Protein AF-X1H6M4-F1 (afdb_monomer_lite)

Sequence (129 aa):
GWFAKAAHHFQSNAGDYIIYGIQLCLTFPQVGVVTQRGPTRFPTAKETAKPGEKVDHCQVVHRTECIQEGIRWPLKFPGDRFFFDELVKQWRFVPIKTMAAQKAYHAKALNSKELWVKRHQIGLKGWRE

Secondary structure (DSSP, 8-state):
-HHHHHHHHHHH-TT--EEEEEEEEEEESBTTB--B-------TTS--S-HHHH--GGGEEE-THHHHTS----SSSSHHHHHHHHHTTTS-EEEEEEEEEEEEEEHHHHHHHHHHHHHTT---TT---

Radius of gyration: 15.69 Å; chains: 1; bounding box: 42×32×39 Å

Structure (mmCIF, N/CA/C/O backbone):
data_AF-X1H6M4-F1
#
_entry.id   AF-X1H6M4-F1
#
loop_
_atom_site.group_PDB
_atom_site.id
_atom_site.type_symbol
_atom_site.label_atom_id
_atom_site.label_alt_id
_atom_site.label_comp_id
_atom_site.label_asym_id
_atom_site.label_entity_id
_atom_site.label_seq_id
_atom_site.pdbx_PDB_ins_code
_atom_site.Cartn_x
_atom_site.Cartn_y
_atom_site.Cartn_z
_atom_site.occupancy
_atom_site.B_iso_or_equiv
_atom_site.auth_seq_id
_atom_site.auth_comp_id
_atom_site.auth_asym_id
_atom_site.auth_atom_id
_atom_site.pdbx_PDB_model_num
ATOM 1 N N . GLY A 1 1 ? -1.364 -18.016 0.012 1.00 85.31 1 GLY A N 1
ATOM 2 C CA . GLY A 1 1 ? -1.182 -16.900 -0.945 1.00 85.31 1 GLY A CA 1
ATOM 3 C C . GLY A 1 1 ? -1.376 -15.556 -0.258 1.00 85.31 1 GLY A C 1
ATOM 4 O O . GLY A 1 1 ? -1.699 -15.555 0.925 1.00 85.31 1 GLY A O 1
ATOM 5 N N . TRP A 1 2 ? -1.177 -14.444 -0.978 1.00 89.25 2 TRP A N 1
ATOM 6 C CA . TRP A 1 2 ? -1.329 -13.069 -0.466 1.00 89.25 2 TRP A CA 1
ATOM 7 C C . TRP A 1 2 ? -2.675 -12.844 0.240 1.00 89.25 2 TRP A C 1
ATOM 9 O O . TRP A 1 2 ? -2.685 -12.552 1.430 1.00 89.25 2 TRP A O 1
ATOM 19 N N . PHE A 1 3 ? -3.796 -13.105 -0.443 1.00 91.69 3 PHE A N 1
ATOM 20 C CA . PHE A 1 3 ? -5.142 -12.891 0.106 1.00 91.69 3 PHE A CA 1
ATOM 21 C C . PHE A 1 3 ? -5.435 -13.699 1.373 1.00 91.69 3 PHE A C 1
ATOM 23 O O . PHE A 1 3 ? -5.952 -13.151 2.335 1.00 91.69 3 PHE A O 1
ATOM 30 N N . ALA A 1 4 ? -5.051 -14.979 1.418 1.00 94.56 4 ALA A N 1
ATOM 31 C CA . ALA A 1 4 ? -5.245 -15.804 2.614 1.00 94.56 4 ALA A CA 1
ATOM 32 C C . ALA A 1 4 ? -4.462 -15.259 3.823 1.00 94.56 4 ALA A C 1
ATOM 34 O O . ALA A 1 4 ? -4.966 -15.248 4.941 1.00 94.56 4 ALA A O 1
ATOM 35 N N . LYS A 1 5 ? -3.239 -14.763 3.594 1.00 94.12 5 LYS A N 1
ATOM 36 C CA . LYS A 1 5 ? -2.423 -14.140 4.645 1.00 94.12 5 LYS A CA 1
ATOM 37 C C . LYS A 1 5 ? -2.973 -12.776 5.065 1.00 94.12 5 LYS A C 1
ATOM 39 O O . LYS A 1 5 ? -2.946 -12.470 6.249 1.00 94.12 5 LYS A O 1
ATOM 44 N N . ALA A 1 6 ? -3.496 -11.992 4.123 1.00 93.81 6 ALA A N 1
ATOM 45 C CA . ALA A 1 6 ? -4.177 -10.731 4.401 1.00 93.81 6 ALA A CA 1
ATOM 46 C C . ALA A 1 6 ? -5.450 -10.944 5.240 1.00 93.81 6 ALA A C 1
ATOM 48 O O . ALA A 1 6 ? -5.638 -10.278 6.253 1.00 93.81 6 ALA A O 1
ATOM 49 N N . ALA A 1 7 ? -6.280 -11.925 4.873 1.00 95.25 7 ALA A N 1
ATOM 50 C CA . ALA A 1 7 ? -7.480 -12.294 5.620 1.00 95.25 7 ALA A CA 1
ATOM 51 C C . ALA A 1 7 ? -7.139 -12.754 7.045 1.00 95.25 7 ALA A C 1
ATOM 53 O O . ALA A 1 7 ? -7.704 -12.236 8.005 1.00 95.25 7 ALA A O 1
ATOM 54 N N . HIS A 1 8 ? -6.159 -13.653 7.188 1.00 96.12 8 HIS A N 1
ATOM 55 C CA . HIS A 1 8 ? -5.667 -14.076 8.499 1.00 96.12 8 HIS A CA 1
ATOM 56 C C . HIS A 1 8 ? -5.146 -12.887 9.322 1.00 96.12 8 HIS A C 1
ATOM 58 O O . HIS A 1 8 ? -5.444 -12.778 10.506 1.00 96.12 8 HIS A O 1
ATOM 64 N N . HIS A 1 9 ? -4.397 -11.962 8.708 1.00 95.25 9 HIS A N 1
ATOM 65 C CA . HIS A 1 9 ? -3.911 -10.761 9.394 1.00 95.25 9 HIS A CA 1
ATOM 66 C C . HIS A 1 9 ? -5.061 -9.935 9.969 1.00 95.25 9 HIS A C 1
ATOM 68 O O . HIS A 1 9 ? -5.014 -9.584 11.142 1.00 95.25 9 HIS A O 1
ATOM 74 N N . PHE A 1 10 ? -6.108 -9.668 9.187 1.00 96.44 10 PHE A N 1
ATOM 75 C CA . PHE A 1 10 ? -7.272 -8.913 9.657 1.00 96.44 10 PHE A CA 1
ATOM 76 C C . PHE A 1 10 ? -8.103 -9.647 10.712 1.00 96.44 10 PHE A C 1
ATOM 78 O O . PHE A 1 10 ? -8.716 -8.996 11.557 1.00 96.44 10 PHE A O 1
ATOM 85 N N . GLN A 1 11 ? -8.129 -10.980 10.687 1.00 96.12 11 GLN A N 1
ATOM 86 C CA . GLN A 1 11 ? -8.762 -11.776 11.741 1.00 96.12 11 GLN A CA 1
ATOM 87 C C . GLN A 1 11 ? -7.990 -11.671 13.061 1.00 96.12 11 GLN A C 1
ATOM 89 O O . GLN A 1 11 ? -8.598 -11.550 14.118 1.00 96.12 11 GLN A O 1
ATOM 94 N N . SER A 1 12 ? -6.656 -11.683 13.003 1.00 97.06 12 SER A N 1
ATOM 95 C CA . SER A 1 12 ? -5.801 -11.587 14.193 1.00 97.06 12 SER A CA 1
ATOM 96 C C . SER A 1 12 ? -5.587 -10.152 14.690 1.00 97.06 12 SER A C 1
ATOM 98 O O . SER A 1 12 ? -5.236 -9.964 15.849 1.00 97.06 12 SER A O 1
ATOM 100 N N . ASN A 1 13 ? -5.786 -9.143 13.836 1.00 95.81 13 ASN A N 1
ATOM 101 C CA . ASN A 1 13 ? -5.506 -7.736 14.130 1.00 95.81 13 ASN A CA 1
ATOM 102 C C . ASN A 1 13 ? -6.723 -6.875 13.760 1.00 95.81 13 ASN A C 1
ATOM 104 O O . ASN A 1 13 ? -6.793 -6.269 12.688 1.00 95.81 13 ASN A O 1
ATOM 108 N N . ALA A 1 14 ? -7.707 -6.826 14.661 1.00 92.88 14 ALA A N 1
ATOM 109 C CA . ALA A 1 14 ? -8.956 -6.093 14.441 1.00 92.88 14 ALA A CA 1
ATOM 110 C C . ALA A 1 14 ? -8.751 -4.574 14.263 1.00 92.88 14 ALA A C 1
ATOM 112 O O . ALA A 1 14 ? -9.531 -3.934 13.565 1.00 92.88 14 ALA A O 1
ATOM 113 N N . GLY A 1 15 ? -7.691 -4.011 14.855 1.00 93.31 15 GLY A N 1
ATOM 114 C CA . GLY A 1 15 ? -7.351 -2.586 14.755 1.00 93.31 15 GLY A CA 1
ATOM 115 C C . GLY A 1 15 ? -6.634 -2.179 13.464 1.00 93.31 15 GLY A C 1
ATOM 116 O O . GLY A 1 15 ? -6.463 -0.986 13.223 1.00 93.31 15 GLY A O 1
ATOM 117 N N . ASP A 1 16 ? -6.235 -3.139 12.627 1.00 94.50 16 ASP A N 1
ATOM 118 C CA . ASP A 1 16 ? -5.581 -2.854 11.354 1.00 94.50 16 ASP A CA 1
ATOM 119 C C . ASP A 1 16 ? -6.623 -2.805 10.239 1.00 94.50 16 ASP A C 1
ATOM 121 O O . ASP A 1 16 ? -7.379 -3.757 10.026 1.00 94.50 16 ASP A O 1
ATOM 125 N N . TYR A 1 17 ? -6.645 -1.692 9.509 1.00 94.88 17 TYR A N 1
ATOM 126 C CA . TYR A 1 17 ? -7.621 -1.440 8.445 1.00 94.88 17 TYR A CA 1
ATOM 127 C C . TYR A 1 17 ? -7.005 -1.486 7.052 1.00 94.88 17 TYR A C 1
ATOM 129 O O . TYR A 1 17 ? -7.688 -1.845 6.096 1.00 94.88 17 TYR A O 1
ATOM 137 N N . ILE A 1 18 ? -5.715 -1.168 6.932 1.00 94.50 18 ILE A N 1
ATOM 138 C CA . ILE A 1 18 ? -4.990 -1.165 5.663 1.00 94.50 18 ILE A CA 1
ATOM 139 C C . ILE A 1 18 ? -3.664 -1.886 5.856 1.00 94.50 18 ILE A C 1
ATOM 141 O O . ILE A 1 18 ? -2.850 -1.506 6.698 1.00 94.50 18 ILE A O 1
ATOM 145 N N . ILE A 1 19 ? -3.425 -2.904 5.034 1.00 93.88 19 ILE A N 1
ATOM 146 C CA . ILE A 1 19 ? -2.167 -3.645 5.003 1.00 93.88 19 ILE A CA 1
ATOM 147 C C . ILE A 1 19 ? -1.543 -3.582 3.620 1.00 93.88 19 ILE A C 1
ATOM 149 O O . ILE A 1 19 ? -2.236 -3.484 2.606 1.00 93.88 19 ILE A O 1
ATOM 153 N N . TYR A 1 20 ? -0.220 -3.685 3.569 1.00 92.12 20 TYR A N 1
ATOM 154 C CA . TYR A 1 20 ? 0.486 -3.771 2.302 1.00 92.12 20 TYR A CA 1
ATOM 155 C C . TYR A 1 20 ? 1.677 -4.723 2.363 1.00 92.12 20 TYR A C 1
ATOM 157 O O . TYR A 1 20 ? 2.374 -4.830 3.375 1.00 92.12 20 TYR A O 1
ATOM 165 N N . GLY A 1 21 ? 1.883 -5.463 1.276 1.00 87.81 21 GLY A N 1
ATOM 166 C CA . GLY A 1 21 ? 2.917 -6.489 1.184 1.00 87.81 21 GLY A CA 1
ATOM 167 C C . GLY A 1 21 ? 4.086 -6.104 0.288 1.00 87.81 21 GLY A C 1
ATOM 168 O O . GLY A 1 21 ? 4.138 -5.038 -0.323 1.00 87.81 21 GLY A O 1
ATOM 169 N N . ILE A 1 22 ? 5.045 -7.014 0.183 1.00 84.19 22 ILE A N 1
ATOM 170 C CA . ILE A 1 22 ? 6.240 -6.860 -0.644 1.00 84.19 22 ILE A CA 1
ATOM 171 C C . ILE A 1 22 ? 5.850 -6.975 -2.124 1.00 84.19 22 ILE A C 1
ATOM 173 O O . ILE A 1 22 ? 5.150 -7.912 -2.513 1.00 84.19 22 ILE A O 1
ATOM 177 N N . GLN A 1 23 ? 6.341 -6.058 -2.959 1.00 80.06 23 GLN A N 1
ATOM 178 C CA . GLN A 1 23 ? 6.290 -6.178 -4.416 1.00 80.06 23 GLN A CA 1
ATOM 179 C C . GLN A 1 23 ? 7.655 -6.566 -4.963 1.00 80.06 23 GLN A C 1
ATOM 181 O O . GLN A 1 23 ? 8.677 -6.003 -4.573 1.00 80.06 23 GLN A O 1
ATOM 186 N N . LEU A 1 24 ? 7.652 -7.508 -5.900 1.00 75.50 24 LEU A N 1
ATOM 187 C CA . LEU A 1 24 ? 8.815 -7.861 -6.694 1.00 75.50 24 LEU A CA 1
ATOM 188 C C . LEU A 1 24 ? 8.690 -7.203 -8.065 1.00 75.50 24 LEU A C 1
ATOM 190 O O . LEU A 1 24 ? 7.757 -7.490 -8.813 1.00 75.50 24 LEU A O 1
ATOM 194 N N . CYS A 1 25 ? 9.636 -6.337 -8.404 1.00 73.25 25 CYS A N 1
ATOM 195 C CA . CYS A 1 25 ? 9.739 -5.759 -9.736 1.00 73.25 25 CYS A CA 1
ATOM 196 C C . CYS A 1 25 ? 10.741 -6.582 -10.554 1.00 73.25 25 CYS A C 1
ATOM 198 O O . CYS A 1 25 ? 11.880 -6.768 -10.138 1.00 73.25 25 CYS A O 1
ATOM 200 N N . LEU A 1 26 ? 10.320 -7.085 -11.708 1.00 69.81 26 LEU A N 1
ATOM 201 C CA . LEU A 1 26 ? 11.181 -7.797 -12.648 1.00 69.81 26 LEU A CA 1
ATOM 202 C C . LEU A 1 26 ? 11.399 -6.931 -13.880 1.00 69.81 26 LEU A C 1
ATOM 204 O O . LEU A 1 26 ? 10.433 -6.400 -14.427 1.00 69.81 26 LEU A O 1
ATOM 208 N N . THR A 1 27 ? 12.642 -6.823 -14.336 1.00 63.66 27 THR A N 1
ATOM 209 C CA . THR A 1 27 ? 12.979 -6.070 -15.547 1.00 63.66 27 THR A CA 1
ATOM 210 C C . THR A 1 27 ? 13.349 -7.018 -16.675 1.00 63.66 27 THR A C 1
ATOM 212 O O . THR A 1 27 ? 14.194 -7.899 -16.508 1.00 63.66 27 THR A O 1
ATOM 215 N N . PHE A 1 28 ? 12.734 -6.791 -17.833 1.00 61.25 28 PHE A N 1
ATOM 216 C CA . PHE A 1 28 ? 12.967 -7.533 -19.062 1.00 61.25 28 PHE A CA 1
ATOM 217 C C . PHE A 1 28 ? 13.578 -6.591 -20.109 1.00 61.25 28 PHE A C 1
ATOM 219 O O . PHE A 1 28 ? 12.892 -5.671 -20.571 1.00 61.25 28 PHE A O 1
ATOM 226 N N . PRO A 1 29 ? 14.853 -6.762 -20.497 1.00 54.12 29 PRO A N 1
ATOM 227 C CA . PRO A 1 29 ? 15.450 -6.009 -21.599 1.00 54.12 29 PRO A CA 1
ATOM 228 C C . PRO A 1 29 ? 14.824 -6.376 -22.945 1.00 54.12 29 PRO A C 1
ATOM 230 O O . PRO A 1 29 ? 14.797 -5.545 -23.850 1.00 54.12 29 PRO A O 1
ATOM 233 N N . GLN A 1 30 ? 14.302 -7.598 -23.058 1.00 56.88 30 GLN A N 1
ATOM 234 C CA . GLN A 1 30 ? 13.630 -8.159 -24.225 1.00 56.88 30 GLN A CA 1
ATOM 235 C C . GLN A 1 30 ? 12.494 -9.072 -23.741 1.00 56.88 30 GLN A C 1
ATOM 237 O O . GLN A 1 30 ? 12.576 -9.637 -22.645 1.00 56.88 30 GLN A O 1
ATOM 242 N N . VAL A 1 31 ? 11.430 -9.217 -24.536 1.00 54.91 31 VAL A N 1
ATOM 243 C CA . VAL A 1 31 ? 10.300 -10.108 -24.219 1.00 54.91 31 VAL A CA 1
ATOM 244 C C . VAL A 1 31 ? 10.827 -11.525 -23.956 1.00 54.91 31 VAL A C 1
ATOM 246 O O . VAL A 1 31 ? 11.519 -12.093 -24.792 1.00 54.91 31 VAL A O 1
ATOM 249 N N . GLY A 1 32 ? 10.519 -12.083 -22.783 1.00 52.28 32 GLY A N 1
ATOM 250 C CA . GLY A 1 32 ? 10.872 -13.462 -22.420 1.00 52.28 32 GLY A CA 1
ATOM 251 C C . GLY A 1 32 ? 12.208 -13.661 -21.690 1.00 52.28 32 GLY A C 1
ATOM 252 O O . GLY A 1 32 ? 12.423 -14.746 -21.161 1.00 52.28 32 GLY A O 1
ATOM 253 N N . VAL A 1 33 ? 13.073 -12.644 -21.570 1.00 53.50 33 VAL A N 1
ATOM 254 C CA . VAL A 1 33 ? 14.368 -12.774 -20.866 1.00 53.50 33 VAL A CA 1
ATOM 255 C C . VAL A 1 33 ? 14.362 -11.978 -19.557 1.00 53.50 33 VAL A C 1
ATOM 257 O O . VAL A 1 33 ? 14.376 -10.749 -19.570 1.00 53.50 33 VAL A O 1
ATOM 260 N N . VAL A 1 34 ? 14.359 -12.668 -18.410 1.00 53.41 34 VAL A N 1
ATOM 261 C CA . VAL A 1 34 ? 14.538 -12.048 -17.082 1.00 53.41 34 VAL A CA 1
ATOM 262 C C . VAL A 1 34 ? 16.036 -11.845 -16.846 1.00 53.41 34 VAL A C 1
ATOM 264 O O . VAL A 1 34 ? 16.718 -12.791 -16.465 1.00 53.41 34 VAL A O 1
ATOM 267 N N . THR A 1 35 ? 16.576 -10.642 -17.047 1.00 50.69 35 THR A N 1
ATOM 268 C CA . THR A 1 35 ? 18.009 -10.391 -16.767 1.00 50.69 35 THR A CA 1
ATOM 269 C C . THR A 1 35 ? 18.264 -9.751 -15.411 1.00 50.69 35 THR A C 1
ATOM 271 O O . THR A 1 35 ? 19.378 -9.832 -14.905 1.00 50.69 35 THR A O 1
ATOM 274 N N . GLN A 1 36 ? 17.251 -9.145 -14.784 1.00 47.84 36 GLN A N 1
ATOM 275 C CA . GLN A 1 36 ? 17.431 -8.490 -13.494 1.00 47.84 36 GLN A CA 1
ATOM 276 C C . GLN A 1 36 ? 16.253 -8.786 -12.565 1.00 47.84 36 GLN A C 1
ATOM 278 O O . GLN A 1 36 ? 15.144 -8.267 -12.723 1.00 47.84 36 GLN A O 1
ATOM 283 N N . ARG A 1 37 ? 16.518 -9.602 -11.537 1.00 47.84 37 ARG A N 1
ATOM 284 C CA . ARG A 1 37 ? 15.732 -9.600 -10.299 1.00 47.84 37 ARG A CA 1
ATOM 285 C C . ARG A 1 37 ? 16.148 -8.359 -9.520 1.00 47.84 37 ARG A C 1
ATOM 287 O O . ARG A 1 37 ? 16.898 -8.464 -8.560 1.00 47.84 37 ARG A O 1
ATOM 294 N N . GLY A 1 38 ? 15.736 -7.179 -9.970 1.00 41.50 38 GLY A N 1
ATOM 295 C CA . GLY A 1 38 ? 15.917 -5.983 -9.163 1.00 41.50 38 GLY A CA 1
ATOM 296 C C . GLY A 1 38 ? 15.095 -6.165 -7.891 1.00 41.50 38 GLY A C 1
ATOM 297 O O . GLY A 1 38 ? 13.869 -6.270 -7.986 1.00 41.50 38 GLY A O 1
ATOM 298 N N . PRO A 1 39 ? 15.690 -6.217 -6.688 1.00 40.94 39 PRO A N 1
ATOM 299 C CA . PRO A 1 39 ? 14.909 -6.063 -5.487 1.00 40.94 39 PRO A CA 1
ATOM 300 C C . PRO A 1 39 ? 14.534 -4.585 -5.424 1.00 40.94 39 PRO A C 1
ATOM 302 O O . PRO A 1 39 ? 15.028 -3.852 -4.578 1.00 40.94 39 PRO A O 1
ATOM 305 N N . THR A 1 40 ? 13.598 -4.124 -6.256 1.00 46.62 40 THR A N 1
ATOM 306 C CA . THR A 1 40 ? 12.799 -2.960 -5.871 1.00 46.62 40 THR A CA 1
ATOM 307 C C . THR A 1 40 ? 11.826 -3.435 -4.796 1.00 46.62 40 THR A C 1
ATOM 309 O O . THR A 1 40 ? 10.610 -3.409 -4.952 1.00 46.62 40 THR A O 1
ATOM 312 N N . ARG A 1 41 ? 12.395 -3.921 -3.686 1.00 47.41 41 ARG A N 1
ATOM 313 C CA . ARG A 1 41 ? 11.730 -3.954 -2.404 1.00 47.41 41 ARG A CA 1
ATOM 314 C C . ARG A 1 41 ? 11.490 -2.481 -2.123 1.00 47.41 41 ARG A C 1
ATOM 316 O O . ARG A 1 41 ? 12.400 -1.802 -1.663 1.00 47.41 41 ARG A O 1
ATOM 323 N N . PHE A 1 42 ? 10.297 -1.966 -2.412 1.00 51.44 42 PHE A N 1
ATOM 324 C CA . PHE A 1 42 ? 9.799 -0.893 -1.559 1.00 51.44 42 PHE A CA 1
ATOM 325 C C . PHE A 1 42 ? 9.926 -1.474 -0.152 1.00 51.44 42 PHE A C 1
ATOM 327 O O . PHE A 1 42 ? 9.344 -2.538 0.071 1.00 51.44 42 PHE A O 1
ATOM 334 N N . PRO A 1 43 ? 10.808 -0.948 0.718 1.00 50.09 43 PRO A N 1
ATOM 335 C CA . PRO A 1 43 ? 11.116 -1.606 1.973 1.00 50.09 43 PRO A CA 1
ATOM 336 C C . PRO A 1 43 ? 9.868 -1.523 2.850 1.00 50.09 43 PRO A C 1
ATOM 338 O O . PRO A 1 43 ? 9.680 -0.594 3.628 1.00 50.09 43 PRO A O 1
ATOM 341 N N . THR A 1 44 ? 8.998 -2.518 2.698 1.00 54.03 44 THR A N 1
ATOM 342 C CA . THR A 1 44 ? 7.762 -2.771 3.436 1.00 54.03 44 THR A CA 1
ATOM 343 C C . THR A 1 44 ? 8.121 -3.315 4.812 1.00 54.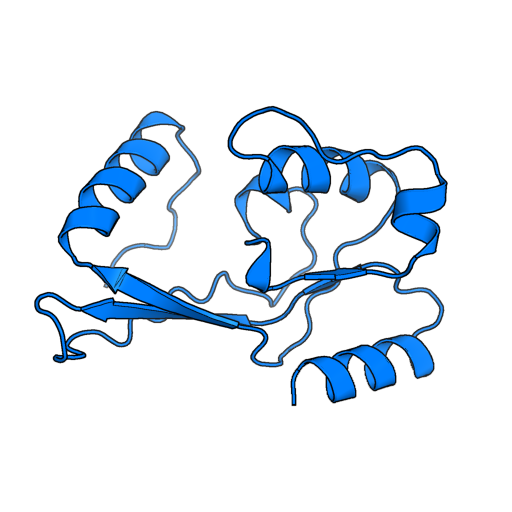03 44 THR A C 1
ATOM 345 O O . THR A 1 44 ? 7.710 -4.404 5.204 1.00 54.03 44 THR A O 1
ATOM 348 N N . ALA A 1 45 ? 9.017 -2.622 5.510 1.00 54.94 45 ALA A N 1
ATOM 349 C CA . ALA A 1 45 ? 9.457 -3.001 6.843 1.00 54.94 45 ALA A CA 1
ATOM 350 C C . ALA A 1 45 ? 8.969 -2.016 7.903 1.00 54.94 45 ALA A C 1
ATOM 352 O O . ALA A 1 45 ? 9.110 -2.300 9.088 1.00 54.94 45 ALA A O 1
ATOM 353 N N . LYS A 1 46 ? 8.432 -0.859 7.498 1.00 68.38 46 LYS A N 1
ATOM 354 C CA . LYS A 1 46 ? 7.999 0.187 8.422 1.00 68.38 46 LYS A CA 1
ATOM 355 C C . LYS A 1 46 ? 6.710 0.816 7.944 1.00 68.38 46 LYS A C 1
ATOM 357 O O . LYS A 1 46 ? 6.537 1.041 6.752 1.00 68.38 46 LYS A O 1
ATOM 362 N N . GLU A 1 47 ? 5.826 1.106 8.882 1.00 78.56 47 GLU A N 1
ATOM 363 C CA . GLU A 1 47 ? 4.670 1.956 8.630 1.00 78.56 47 GLU A CA 1
ATOM 364 C C . GLU A 1 47 ? 5.102 3.256 7.958 1.00 78.56 47 GLU A C 1
ATOM 366 O O . GLU A 1 47 ? 6.208 3.765 8.177 1.00 78.56 47 GLU A O 1
ATOM 371 N N . THR A 1 48 ? 4.236 3.785 7.102 1.00 78.00 48 THR A N 1
ATOM 372 C CA . THR A 1 48 ? 4.536 5.013 6.385 1.00 78.00 48 THR A CA 1
ATOM 373 C C . THR A 1 48 ? 3.405 6.018 6.493 1.00 78.00 48 THR A C 1
ATOM 375 O O . THR A 1 48 ? 2.261 5.718 6.185 1.00 78.00 48 THR A O 1
ATOM 378 N N . ALA A 1 49 ? 3.771 7.245 6.867 1.00 82.94 49 ALA A N 1
ATOM 379 C CA . ALA A 1 49 ? 2.903 8.417 6.791 1.00 82.94 49 ALA A CA 1
ATOM 380 C C . ALA A 1 49 ? 2.831 9.024 5.372 1.00 82.94 49 ALA A C 1
ATOM 382 O O . ALA A 1 49 ? 2.206 10.057 5.178 1.00 82.94 49 ALA A O 1
ATOM 383 N N . LYS A 1 50 ? 3.516 8.426 4.383 1.00 85.31 50 LYS A N 1
ATOM 384 C CA . LYS A 1 50 ? 3.539 8.877 2.979 1.00 85.31 50 LYS A CA 1
ATOM 385 C C . LYS A 1 50 ? 3.336 7.702 2.009 1.00 85.31 50 LYS A C 1
ATOM 387 O O . LYS A 1 50 ? 4.219 7.432 1.188 1.00 85.31 50 LYS A O 1
ATOM 392 N N . PRO A 1 51 ? 2.228 6.946 2.121 1.00 86.38 51 PRO A N 1
ATOM 393 C CA . PRO A 1 51 ? 2.004 5.761 1.298 1.00 86.38 51 PRO A CA 1
ATOM 394 C C . PRO A 1 51 ? 1.919 6.088 -0.194 1.00 86.38 51 PRO A C 1
ATOM 396 O O . PRO A 1 51 ? 2.437 5.312 -0.991 1.00 86.38 51 PRO A O 1
ATOM 399 N N . GLY A 1 52 ? 1.405 7.261 -0.581 1.00 82.88 52 GLY A N 1
ATOM 400 C CA . GLY A 1 52 ? 1.301 7.657 -1.986 1.00 82.88 52 GLY A CA 1
ATOM 401 C C . GLY A 1 52 ? 2.636 7.814 -2.733 1.00 82.88 52 GLY A C 1
ATOM 402 O O . GLY A 1 52 ? 2.664 7.827 -3.961 1.00 82.88 52 GLY A O 1
ATOM 403 N N . GLU A 1 53 ? 3.761 7.896 -2.017 1.00 80.25 53 GLU A N 1
ATOM 404 C CA . GLU A 1 53 ? 5.110 7.938 -2.605 1.00 80.25 53 GLU A CA 1
ATOM 405 C C . GLU A 1 53 ? 5.838 6.585 -2.537 1.00 80.25 53 GLU A C 1
ATOM 407 O O . GLU A 1 53 ? 6.865 6.399 -3.193 1.00 80.25 53 GLU A O 1
ATOM 412 N N . LYS A 1 54 ? 5.353 5.656 -1.703 1.00 77.62 54 LYS A N 1
ATOM 413 C CA . LYS A 1 54 ? 6.119 4.480 -1.253 1.00 77.62 54 LYS A CA 1
ATOM 414 C C . LYS A 1 54 ? 5.419 3.142 -1.460 1.00 77.62 54 LYS A C 1
ATOM 416 O O . LYS A 1 54 ? 6.067 2.112 -1.293 1.00 77.62 54 LYS A O 1
ATOM 421 N N . VAL A 1 55 ? 4.130 3.146 -1.775 1.00 83.38 55 VAL A N 1
ATOM 422 C CA . VAL A 1 55 ? 3.305 1.946 -1.909 1.00 83.38 55 VAL A CA 1
ATOM 423 C C . VAL A 1 55 ? 2.634 1.962 -3.282 1.00 83.38 55 VAL A C 1
ATOM 425 O O . VAL A 1 55 ? 2.085 2.979 -3.692 1.00 83.38 55 VAL A O 1
ATOM 428 N N . ASP A 1 56 ? 2.708 0.845 -4.008 1.00 84.38 56 ASP A N 1
ATOM 429 C CA . ASP A 1 56 ? 2.029 0.632 -5.296 1.00 84.38 56 ASP A CA 1
ATOM 430 C C . ASP A 1 56 ? 0.643 0.006 -5.057 1.00 84.38 56 ASP A C 1
ATOM 432 O O . ASP A 1 56 ? 0.466 -0.792 -4.132 1.00 84.38 56 ASP A O 1
ATOM 436 N N . HIS A 1 57 ? -0.344 0.331 -5.898 1.00 86.56 57 HIS A N 1
ATOM 437 C CA . HIS A 1 57 ? -1.709 -0.200 -5.771 1.00 86.56 57 HIS A CA 1
ATOM 438 C C . HIS A 1 57 ? -1.803 -1.724 -5.756 1.00 86.56 57 HIS A C 1
ATOM 440 O O . HIS A 1 57 ? -2.684 -2.265 -5.093 1.00 86.56 57 HIS A O 1
ATOM 446 N N . CYS A 1 58 ? -0.881 -2.432 -6.412 1.00 87.38 58 CYS A N 1
ATOM 447 C CA . CYS A 1 58 ? -0.881 -3.893 -6.415 1.00 87.38 58 CYS A CA 1
ATOM 448 C C . CYS A 1 58 ? -0.500 -4.513 -5.057 1.00 87.38 58 CYS A C 1
ATOM 450 O O . CYS A 1 58 ? -0.601 -5.726 -4.887 1.00 87.38 58 CYS A O 1
ATOM 452 N N . GLN A 1 59 ? -0.025 -3.718 -4.096 1.00 87.88 59 GLN A N 1
ATOM 453 C CA . GLN A 1 59 ? 0.479 -4.211 -2.813 1.00 87.88 59 GLN A CA 1
ATOM 454 C C . GLN A 1 59 ? -0.547 -4.168 -1.686 1.00 87.88 59 GLN A C 1
ATOM 456 O O . GLN A 1 59 ? -0.277 -4.746 -0.634 1.00 87.88 59 GLN A O 1
ATOM 461 N N . VAL A 1 60 ? -1.664 -3.462 -1.867 1.00 91.50 60 VAL A N 1
ATOM 462 C CA . VAL A 1 60 ? -2.537 -3.023 -0.772 1.00 91.50 60 VAL A CA 1
ATOM 463 C C . VAL A 1 60 ? -3.796 -3.874 -0.688 1.00 91.50 60 VAL A C 1
ATO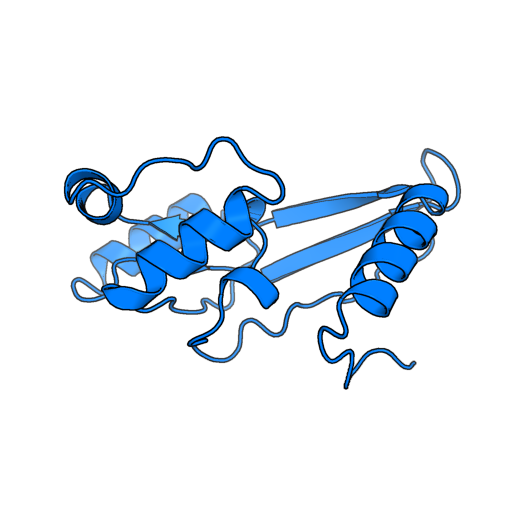M 465 O O . VAL A 1 60 ? -4.405 -4.214 -1.699 1.00 91.50 60 VAL A O 1
ATOM 468 N N . VAL A 1 61 ? -4.207 -4.186 0.538 1.00 94.12 61 VAL A N 1
ATOM 469 C CA . VAL A 1 61 ? -5.555 -4.666 0.855 1.00 94.12 61 VAL A CA 1
ATOM 470 C C . VAL A 1 61 ? -6.071 -3.825 2.015 1.00 94.12 61 VAL A C 1
ATOM 472 O O . VAL A 1 61 ? -5.332 -3.546 2.959 1.00 94.12 61 VAL A O 1
ATOM 475 N N . HIS A 1 62 ? -7.333 -3.421 1.950 1.00 93.81 62 HIS A N 1
ATOM 476 C CA . HIS A 1 62 ? -7.986 -2.655 3.001 1.00 93.81 62 HIS A CA 1
ATOM 477 C C . HIS A 1 62 ? -9.340 -3.265 3.362 1.00 93.81 62 HIS A C 1
ATOM 479 O O . HIS A 1 62 ? -9.925 -4.020 2.581 1.00 93.81 62 HIS A O 1
ATOM 485 N N . ARG A 1 63 ? -9.841 -2.918 4.546 1.00 92.81 63 ARG A N 1
ATOM 486 C CA . ARG A 1 63 ? -11.221 -3.183 4.956 1.00 92.81 63 ARG A CA 1
ATOM 487 C C . ARG A 1 63 ? -12.196 -2.316 4.159 1.00 92.81 63 ARG A C 1
ATOM 489 O O . ARG A 1 63 ? -11.839 -1.245 3.666 1.00 92.81 63 ARG A O 1
ATOM 496 N N . THR A 1 64 ? -13.431 -2.775 4.013 1.00 91.75 64 THR A N 1
ATOM 497 C CA . THR A 1 64 ? -14.491 -2.064 3.276 1.00 91.75 64 THR A CA 1
ATOM 498 C C . THR A 1 64 ? -14.850 -0.709 3.890 1.00 91.75 64 THR A C 1
ATOM 500 O O . THR A 1 64 ? -15.222 0.222 3.183 1.00 91.75 64 THR A O 1
ATOM 503 N N . GLU A 1 65 ? -14.667 -0.575 5.193 1.00 91.44 65 GLU A N 1
ATOM 504 C CA . GLU A 1 65 ? -14.962 0.594 6.010 1.00 91.44 65 GLU A CA 1
ATOM 505 C C . GLU A 1 65 ? -14.162 1.813 5.526 1.00 91.44 65 GLU A C 1
ATOM 507 O O . GLU A 1 65 ? -14.704 2.909 5.430 1.00 91.44 65 GLU A O 1
ATOM 512 N N . CYS A 1 66 ? -12.923 1.600 5.062 1.00 89.38 66 CYS A N 1
ATOM 513 C CA . CYS A 1 66 ? -12.053 2.654 4.536 1.00 89.38 66 CYS A CA 1
ATOM 514 C C . CYS A 1 66 ? -12.641 3.431 3.341 1.00 89.38 66 CYS A C 1
ATOM 516 O O . CYS A 1 66 ? -12.221 4.555 3.086 1.00 89.38 66 CYS A O 1
ATOM 518 N N . ILE A 1 67 ? -13.568 2.838 2.577 1.00 86.69 67 ILE A N 1
ATOM 519 C CA . ILE A 1 67 ? -14.215 3.491 1.421 1.00 86.69 67 ILE A CA 1
ATOM 520 C C . ILE A 1 67 ? -15.660 3.917 1.706 1.00 86.69 67 ILE A C 1
ATOM 522 O O . ILE A 1 67 ? -16.212 4.742 0.978 1.00 86.69 67 ILE A O 1
ATOM 526 N N . GLN A 1 68 ? -16.278 3.389 2.765 1.00 80.12 68 GLN A N 1
ATOM 527 C CA . GLN A 1 68 ? -17.622 3.796 3.183 1.00 80.12 68 GLN A CA 1
ATOM 528 C C . GLN A 1 68 ? -17.631 5.210 3.780 1.00 80.12 68 GLN A C 1
ATOM 530 O O . GLN A 1 68 ? -18.641 5.902 3.689 1.00 80.12 68 GLN A O 1
ATOM 535 N N . GLU A 1 69 ? -16.493 5.692 4.281 1.00 69.81 69 GLU A N 1
ATOM 536 C CA . GLU A 1 69 ? -16.327 7.035 4.858 1.00 69.81 69 GLU A CA 1
ATOM 537 C C . GLU A 1 69 ? -16.260 8.176 3.817 1.00 69.81 69 GLU A C 1
ATOM 539 O O . GLU A 1 69 ? -15.868 9.299 4.125 1.00 69.81 69 GLU A O 1
ATOM 544 N N . GLY A 1 70 ? -16.663 7.921 2.567 1.00 69.94 70 GLY A N 1
ATOM 545 C CA . GLY A 1 70 ? -16.760 8.945 1.521 1.00 69.94 70 GLY A CA 1
ATOM 546 C C . GLY A 1 70 ? -15.476 9.178 0.722 1.00 69.94 70 GLY A C 1
ATOM 547 O O . GLY A 1 70 ? -15.463 10.027 -0.173 1.00 69.94 70 GLY A O 1
ATOM 548 N N . ILE A 1 71 ? -14.418 8.403 0.973 1.00 82.62 71 ILE A N 1
ATOM 549 C CA . ILE A 1 71 ? -13.197 8.420 0.162 1.00 82.62 71 ILE A CA 1
ATOM 550 C C . ILE A 1 71 ? -13.489 7.745 -1.183 1.00 82.62 71 ILE A C 1
ATOM 552 O O . ILE A 1 71 ? -13.806 6.559 -1.259 1.00 82.62 71 ILE A O 1
ATOM 556 N N . ARG A 1 72 ? -13.377 8.512 -2.271 1.00 82.12 72 ARG A N 1
ATOM 557 C CA . ARG A 1 72 ? -13.614 8.037 -3.642 1.00 82.12 72 ARG A CA 1
ATOM 558 C C . ARG A 1 72 ? -12.312 7.880 -4.409 1.00 82.12 72 ARG A C 1
ATOM 560 O O . ARG A 1 72 ? -11.336 8.586 -4.157 1.00 82.12 72 ARG A O 1
ATOM 567 N N . TRP A 1 73 ? -12.329 6.996 -5.405 1.00 83.19 73 TRP A N 1
ATOM 568 C CA . TRP A 1 73 ? -11.208 6.876 -6.326 1.00 83.19 73 TRP A CA 1
ATOM 569 C C . TRP A 1 73 ? -11.019 8.181 -7.121 1.00 83.19 73 TRP A C 1
ATOM 571 O O . TRP A 1 73 ? -11.978 8.681 -7.719 1.00 83.19 73 TRP A O 1
ATOM 581 N N . PRO A 1 74 ? -9.807 8.751 -7.152 1.00 86.19 74 PRO A N 1
ATOM 582 C CA . PRO A 1 74 ? -9.550 10.001 -7.849 1.00 86.19 74 PRO A CA 1
ATOM 583 C C . PRO A 1 74 ? -9.477 9.790 -9.369 1.00 86.19 74 PRO A C 1
ATOM 585 O O . PRO A 1 74 ? -8.808 8.883 -9.857 1.00 86.19 74 PRO A O 1
ATOM 588 N N . LEU A 1 75 ? -10.088 10.696 -10.139 1.00 85.56 75 LEU A N 1
ATOM 589 C CA . LEU A 1 75 ? -10.057 10.692 -11.614 1.00 85.56 75 LEU A CA 1
ATOM 590 C C . LEU A 1 75 ? -8.772 11.312 -12.208 1.00 85.56 75 LEU A C 1
ATOM 592 O O . LEU A 1 75 ? -8.758 11.753 -13.354 1.00 85.56 75 LEU A O 1
ATOM 596 N N . LYS A 1 76 ? -7.686 11.379 -11.432 1.00 81.69 76 LYS A N 1
ATOM 597 C CA . LYS A 1 76 ? -6.403 11.989 -11.823 1.00 81.69 76 LYS A CA 1
ATOM 598 C C . LYS A 1 76 ? -5.265 10.983 -11.719 1.00 81.69 76 LYS A C 1
ATOM 600 O O . LYS A 1 76 ? -5.289 10.104 -10.866 1.00 81.69 76 LYS A O 1
ATOM 605 N N . PHE A 1 77 ? -4.248 11.141 -12.563 1.00 77.31 77 PHE A N 1
ATOM 606 C CA . PHE A 1 77 ? -3.049 10.304 -12.548 1.00 77.31 77 PHE A CA 1
ATOM 607 C C . PHE A 1 77 ? -1.914 10.965 -11.740 1.00 77.31 77 PHE A C 1
ATOM 609 O O . PHE A 1 77 ? -1.682 12.162 -11.927 1.00 77.31 77 PHE A O 1
ATOM 616 N N . PRO A 1 78 ? -1.167 10.226 -10.890 1.00 80.06 78 PRO A N 1
ATOM 617 C CA . PRO A 1 78 ? -1.345 8.813 -10.528 1.00 80.06 78 PRO A CA 1
ATOM 618 C C . PRO A 1 78 ? -2.431 8.625 -9.452 1.00 80.06 78 PRO A C 1
ATOM 620 O O . PRO A 1 78 ? -2.342 9.196 -8.367 1.00 80.06 78 PRO A O 1
ATOM 623 N N . GLY A 1 79 ? -3.477 7.853 -9.765 1.00 84.56 79 GLY A N 1
ATOM 624 C CA . GLY A 1 79 ? -4.686 7.782 -8.933 1.00 84.56 79 GLY A CA 1
ATOM 625 C C . GLY A 1 79 ? -4.484 7.071 -7.597 1.00 84.56 79 GLY A C 1
ATOM 626 O O . GLY A 1 79 ? -5.031 7.492 -6.582 1.00 84.56 79 GLY A O 1
ATOM 627 N N . ASP A 1 80 ? -3.628 6.056 -7.577 1.00 87.00 80 ASP A N 1
ATOM 628 C CA . ASP A 1 80 ? -3.255 5.317 -6.373 1.00 87.00 80 ASP A CA 1
ATOM 629 C C . ASP A 1 80 ? -2.596 6.213 -5.322 1.00 87.00 80 ASP A C 1
ATOM 631 O O . ASP A 1 80 ? -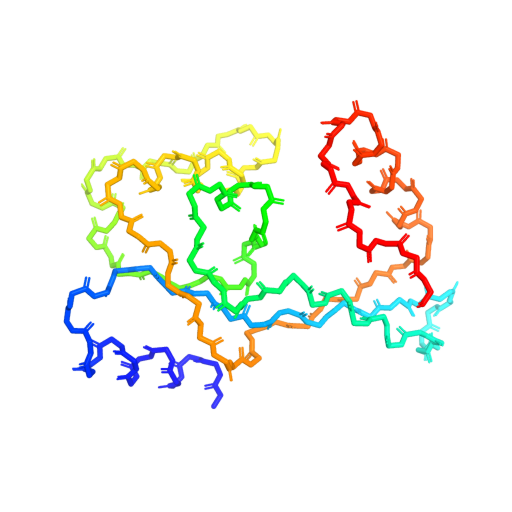3.007 6.196 -4.165 1.00 87.00 80 ASP A O 1
ATOM 635 N N . ARG A 1 81 ? -1.660 7.076 -5.733 1.00 87.12 81 ARG A N 1
ATOM 636 C CA . ARG A 1 81 ? -1.041 8.065 -4.839 1.00 87.12 81 ARG A CA 1
ATOM 637 C C . ARG A 1 81 ? -2.081 8.911 -4.116 1.00 87.12 81 ARG A C 1
ATOM 639 O O . ARG A 1 81 ? -2.0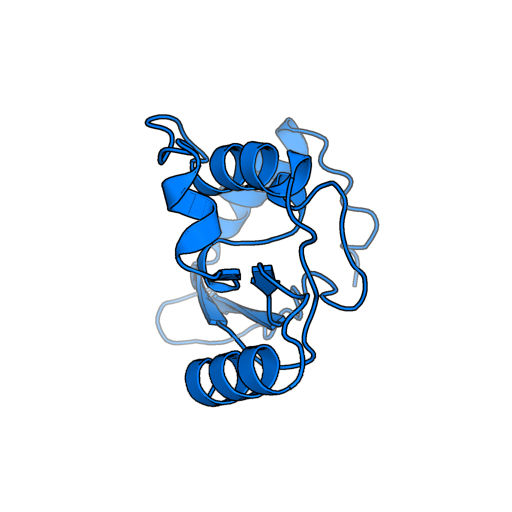67 8.993 -2.895 1.00 87.12 81 ARG A O 1
ATOM 646 N N . PHE A 1 82 ?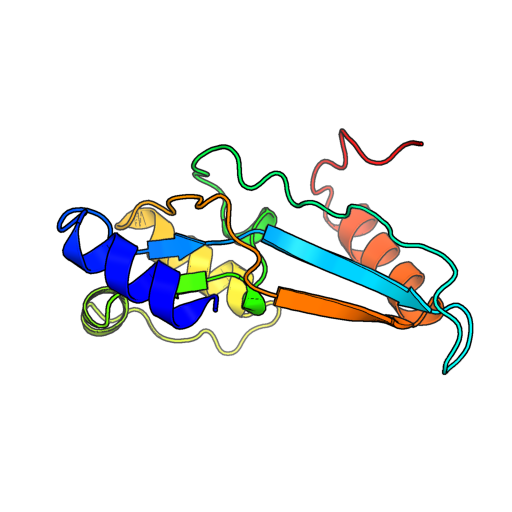 -2.973 9.543 -4.875 1.00 89.44 82 PHE A N 1
ATOM 647 C CA . PHE A 1 82 ? -3.961 10.455 -4.304 1.00 89.44 82 PHE A CA 1
ATOM 648 C C . PHE A 1 82 ? -4.982 9.727 -3.434 1.00 89.44 82 PHE A C 1
ATOM 650 O O . PHE A 1 82 ? -5.406 10.265 -2.420 1.00 89.44 82 PHE A O 1
ATOM 657 N N . PHE A 1 83 ? -5.348 8.502 -3.804 1.00 91.56 83 PHE A N 1
ATOM 658 C CA . PHE A 1 83 ? -6.215 7.668 -2.985 1.00 91.56 83 PHE A CA 1
ATOM 659 C C . PHE A 1 83 ? -5.552 7.325 -1.641 1.00 91.56 83 PHE A C 1
ATOM 661 O O . PHE A 1 83 ? -6.176 7.436 -0.589 1.00 91.56 83 PHE A O 1
ATOM 668 N N . PHE A 1 84 ? -4.262 6.984 -1.651 1.00 91.50 84 PHE A N 1
ATOM 669 C CA . PHE A 1 84 ? -3.510 6.678 -0.433 1.00 91.50 84 PHE A CA 1
ATOM 670 C C . PHE A 1 84 ? -3.262 7.897 0.453 1.00 91.50 84 PHE A C 1
ATOM 672 O O . PHE A 1 84 ? -3.305 7.770 1.675 1.00 91.50 84 PHE A O 1
ATOM 679 N N . ASP A 1 85 ? -3.039 9.065 -0.147 1.00 89.44 85 ASP A N 1
ATOM 680 C CA . ASP A 1 85 ? -2.877 10.325 0.581 1.00 89.44 85 ASP A CA 1
ATOM 681 C C . ASP A 1 85 ? -4.171 10.741 1.309 1.00 89.44 85 ASP A C 1
ATOM 683 O O . ASP A 1 85 ? -4.099 11.391 2.350 1.00 89.44 85 ASP A O 1
ATOM 687 N N . GLU A 1 86 ? -5.351 10.343 0.817 1.00 91.25 86 GLU A N 1
ATOM 688 C CA . GLU A 1 86 ? -6.613 10.508 1.554 1.00 91.25 86 GLU A CA 1
ATOM 689 C C . GLU A 1 86 ? -6.758 9.466 2.667 1.00 91.25 86 GLU A C 1
ATOM 691 O O . GLU A 1 86 ? -7.028 9.824 3.813 1.00 91.25 86 GLU A O 1
ATOM 696 N N . LEU A 1 87 ? -6.503 8.189 2.366 1.00 91.62 87 LEU A N 1
ATOM 697 C CA . LEU A 1 87 ? -6.636 7.103 3.340 1.00 91.62 87 LEU A CA 1
ATOM 698 C C . LEU A 1 87 ? -5.719 7.274 4.557 1.00 91.62 87 LEU A C 1
ATOM 700 O O . LEU A 1 87 ? -6.141 7.011 5.682 1.00 91.62 87 LEU A O 1
ATOM 704 N N . VAL A 1 88 ? -4.483 7.746 4.363 1.00 91.56 88 VAL A N 1
ATOM 705 C CA . VAL A 1 88 ? -3.504 7.892 5.456 1.00 91.56 88 VAL A CA 1
ATOM 706 C C . VAL A 1 88 ? -3.896 8.948 6.493 1.00 91.56 88 VAL A C 1
ATOM 708 O O . VAL A 1 88 ? -3.350 8.957 7.594 1.00 91.56 88 VAL A O 1
ATOM 711 N N . LYS A 1 89 ? -4.847 9.836 6.171 1.00 90.75 89 LYS A N 1
ATOM 712 C CA . LYS A 1 89 ? -5.352 10.848 7.113 1.00 90.75 89 LYS A CA 1
ATOM 713 C C . LYS A 1 89 ? -6.137 10.228 8.268 1.00 90.75 89 LYS A C 1
ATOM 715 O O . LYS A 1 89 ? -6.229 10.841 9.326 1.00 90.75 89 LYS A O 1
ATOM 720 N N . GLN A 1 90 ? -6.703 9.043 8.054 1.00 91.56 90 GLN A N 1
ATOM 721 C CA . GLN A 1 90 ? -7.566 8.348 9.015 1.00 91.56 90 GLN A CA 1
ATOM 722 C C . GLN A 1 90 ? -7.006 6.976 9.398 1.00 91.56 90 GLN A C 1
ATOM 724 O O . GLN A 1 90 ? -7.119 6.553 10.546 1.00 91.56 90 GLN A O 1
ATOM 729 N N . TRP A 1 91 ? -6.351 6.293 8.458 1.00 92.06 91 TRP A N 1
ATOM 730 C CA . TRP A 1 91 ? -5.986 4.890 8.592 1.00 92.06 91 TRP A CA 1
ATOM 731 C C . TRP A 1 91 ? -4.480 4.675 8.463 1.00 92.06 91 TRP A C 1
ATOM 733 O O . TRP A 1 91 ? -3.809 5.206 7.576 1.00 92.06 91 TRP A O 1
ATOM 743 N N . ARG A 1 92 ? -3.930 3.829 9.335 1.00 92.06 92 ARG A N 1
ATOM 744 C CA . ARG A 1 92 ? -2.520 3.428 9.267 1.00 92.06 92 ARG A CA 1
ATOM 745 C C . ARG A 1 92 ? -2.312 2.390 8.170 1.00 92.06 92 ARG A C 1
ATOM 747 O O . ARG A 1 92 ? -3.062 1.425 8.072 1.00 92.06 92 ARG A O 1
ATOM 754 N N . PHE A 1 93 ? -1.242 2.562 7.396 1.00 92.38 93 PHE A N 1
ATOM 755 C CA . PHE A 1 93 ? -0.765 1.568 6.436 1.00 92.38 93 PHE A CA 1
ATOM 756 C C . PHE A 1 93 ? 0.231 0.636 7.127 1.00 92.38 93 PHE A C 1
ATOM 758 O O . PHE A 1 93 ? 1.367 1.034 7.411 1.00 92.38 93 PHE A O 1
ATOM 765 N N . VAL A 1 94 ? -0.181 -0.609 7.365 1.00 91.75 94 VAL A N 1
ATOM 766 C CA . VAL A 1 94 ? 0.600 -1.599 8.113 1.00 91.75 94 VAL A CA 1
ATOM 767 C C . VAL A 1 94 ? 1.360 -2.528 7.155 1.00 91.75 94 VAL A C 1
ATOM 769 O O . VAL A 1 94 ? 0.750 -3.203 6.322 1.00 91.75 94 VAL A O 1
ATOM 772 N N . PRO A 1 95 ? 2.702 -2.584 7.221 1.00 90.31 95 PRO A N 1
ATOM 773 C CA . PRO A 1 95 ? 3.473 -3.486 6.378 1.00 90.31 95 PRO A CA 1
ATOM 774 C C . PRO A 1 95 ? 3.350 -4.929 6.864 1.00 90.31 95 PRO A C 1
ATOM 776 O O . PRO A 1 95 ? 3.514 -5.205 8.052 1.00 90.31 95 PRO A O 1
ATOM 779 N N . ILE A 1 96 ? 3.206 -5.874 5.937 1.00 87.75 96 ILE A N 1
ATOM 780 C CA . ILE A 1 96 ? 3.326 -7.300 6.251 1.00 87.75 96 ILE A CA 1
ATOM 781 C C . ILE A 1 96 ? 4.413 -7.961 5.403 1.00 87.75 96 ILE A C 1
ATOM 783 O O . ILE A 1 96 ? 4.560 -7.701 4.208 1.00 87.75 96 ILE A O 1
ATOM 787 N N . LYS A 1 97 ? 5.200 -8.853 6.022 1.00 86.19 97 LYS A N 1
ATOM 788 C CA . LYS A 1 97 ? 6.347 -9.541 5.393 1.00 86.19 97 LYS A CA 1
ATOM 789 C C . LYS A 1 97 ? 5.902 -10.686 4.473 1.00 86.19 97 LYS A C 1
ATOM 791 O O . LYS A 1 97 ? 6.316 -11.832 4.626 1.00 86.19 97 LYS A O 1
ATOM 796 N N . THR A 1 98 ? 5.022 -10.383 3.525 1.00 86.19 98 THR A N 1
ATOM 797 C CA . THR A 1 98 ? 4.465 -11.335 2.560 1.00 86.19 98 THR A CA 1
ATOM 798 C C . THR A 1 98 ? 4.523 -10.746 1.161 1.00 86.19 98 THR A C 1
ATOM 800 O O . THR A 1 98 ? 4.233 -9.570 0.980 1.00 86.19 98 THR A O 1
ATOM 803 N N . MET A 1 99 ? 4.863 -11.569 0.166 1.00 85.75 99 MET A N 1
ATOM 804 C CA . MET A 1 99 ? 4.756 -11.190 -1.243 1.00 85.75 99 MET A CA 1
ATOM 805 C C . MET A 1 99 ? 3.296 -10.925 -1.625 1.00 85.75 99 MET A C 1
ATOM 807 O O . MET A 1 99 ? 2.479 -11.845 -1.577 1.00 85.75 99 MET A O 1
ATOM 811 N N . ALA A 1 100 ? 2.996 -9.683 -2.002 1.00 87.25 100 ALA A N 1
ATOM 812 C CA . ALA A 1 100 ? 1.685 -9.252 -2.482 1.00 87.25 100 ALA A CA 1
ATOM 813 C C . ALA A 1 100 ? 1.601 -9.254 -4.008 1.00 87.25 100 ALA A C 1
ATOM 815 O O . ALA A 1 100 ? 0.610 -9.711 -4.569 1.00 87.25 100 ALA A O 1
ATOM 816 N N . ALA A 1 101 ? 2.658 -8.787 -4.677 1.00 83.88 101 ALA A N 1
ATOM 817 C CA . ALA A 1 101 ? 2.637 -8.583 -6.117 1.00 83.88 101 ALA A CA 1
ATOM 818 C C . ALA A 1 101 ? 3.976 -8.889 -6.783 1.00 83.88 101 ALA A C 1
ATOM 820 O O . ALA A 1 101 ? 5.051 -8.739 -6.196 1.00 83.88 101 ALA A O 1
ATOM 821 N N . GLN A 1 102 ? 3.888 -9.254 -8.058 1.00 81.31 102 GLN A N 1
ATOM 822 C CA . GLN A 1 102 ? 5.012 -9.313 -8.976 1.00 81.31 102 GLN A CA 1
ATOM 823 C C . GLN A 1 102 ? 4.667 -8.474 -10.203 1.00 81.31 102 GLN A C 1
ATOM 825 O O . GLN A 1 102 ? 3.625 -8.676 -10.820 1.00 81.31 102 GLN A O 1
ATOM 830 N N . LYS A 1 103 ? 5.536 -7.528 -10.553 1.00 76.38 103 LYS A N 1
ATOM 831 C CA . LYS A 1 103 ? 5.318 -6.591 -11.654 1.00 76.38 103 LYS A CA 1
ATOM 832 C C . LYS A 1 103 ? 6.474 -6.679 -12.632 1.00 76.38 103 LYS A C 1
ATOM 834 O O . LYS A 1 103 ? 7.626 -6.493 -12.252 1.00 76.38 103 LYS A O 1
ATOM 839 N N . ALA A 1 104 ? 6.157 -6.987 -13.882 1.00 73.12 104 ALA A N 1
ATOM 840 C CA . ALA A 1 104 ? 7.120 -7.018 -14.968 1.00 73.12 104 ALA A CA 1
ATOM 841 C C . ALA A 1 104 ? 7.197 -5.638 -15.633 1.00 73.12 104 ALA A C 1
ATOM 843 O O . ALA A 1 104 ? 6.172 -5.051 -15.973 1.00 73.12 104 ALA A O 1
ATOM 844 N N . TYR A 1 105 ? 8.410 -5.136 -15.837 1.00 68.81 105 TYR A N 1
ATOM 845 C CA . TYR A 1 105 ? 8.684 -3.913 -16.578 1.00 68.81 105 TYR A CA 1
ATOM 846 C C . TYR A 1 105 ? 9.513 -4.244 -17.812 1.00 68.81 105 TYR A C 1
ATOM 848 O O . TYR A 1 105 ? 10.518 -4.951 -17.733 1.00 68.81 105 TYR A O 1
ATOM 856 N N . HIS A 1 106 ? 9.123 -3.683 -18.953 1.00 63.72 106 HIS A N 1
ATOM 857 C CA . HIS A 1 106 ? 10.002 -3.627 -20.114 1.00 63.72 106 HIS A CA 1
ATOM 858 C C . HIS A 1 106 ? 11.105 -2.593 -19.845 1.00 63.72 106 HIS A C 1
ATOM 860 O O . HIS A 1 106 ? 10.806 -1.520 -19.319 1.00 63.72 106 HIS A O 1
ATOM 866 N N . ALA A 1 107 ? 12.358 -2.854 -20.228 1.00 61.34 107 ALA A N 1
ATOM 867 C CA . ALA A 1 107 ? 13.477 -1.940 -19.944 1.00 61.34 107 ALA A CA 1
ATOM 868 C C . ALA A 1 107 ? 13.227 -0.500 -20.438 1.00 61.34 107 ALA A C 1
ATOM 870 O O . ALA A 1 107 ? 13.540 0.466 -19.749 1.00 61.34 107 ALA A O 1
ATOM 871 N N . LYS A 1 108 ? 12.548 -0.344 -21.582 1.00 60.09 108 LYS A N 1
ATOM 872 C CA . LYS A 1 108 ? 12.123 0.971 -22.105 1.00 60.09 108 LYS A CA 1
ATOM 873 C C . LYS A 1 108 ? 11.150 1.732 -21.183 1.00 60.09 108 LYS A C 1
ATOM 875 O O . LYS A 1 108 ? 11.191 2.956 -21.164 1.00 60.09 108 LYS A O 1
ATOM 880 N N . ALA A 1 109 ? 10.309 1.036 -20.413 1.00 55.50 109 ALA A N 1
ATOM 881 C CA . ALA A 1 109 ? 9.343 1.649 -19.494 1.00 55.50 109 ALA A CA 1
ATOM 882 C C . ALA A 1 109 ? 9.999 2.173 -18.201 1.00 55.50 109 ALA A C 1
ATOM 884 O O . ALA A 1 109 ? 9.468 3.082 -17.560 1.00 55.50 109 ALA A O 1
ATOM 885 N N . LEU A 1 110 ? 11.167 1.635 -17.824 1.00 53.00 110 LEU A N 1
ATOM 886 C CA . LEU A 1 110 ? 11.933 2.129 -16.678 1.00 53.00 110 LEU A CA 1
ATOM 887 C C . LEU A 1 110 ? 12.553 3.493 -16.954 1.00 53.00 110 LEU A C 1
ATOM 889 O O . LEU A 1 110 ? 12.474 4.340 -16.077 1.00 53.00 110 LEU A O 1
ATOM 893 N N . ASN A 1 111 ? 13.042 3.759 -18.169 1.00 49.78 111 ASN A N 1
ATOM 894 C CA . ASN A 1 111 ? 13.562 5.085 -18.525 1.00 49.78 111 ASN A CA 1
ATOM 895 C C . ASN A 1 111 ? 12.490 6.178 -18.366 1.00 49.78 111 ASN A C 1
ATOM 897 O O . ASN A 1 111 ? 12.779 7.274 -17.892 1.00 49.78 111 ASN A O 1
ATOM 901 N N . SER A 1 112 ? 11.231 5.872 -18.696 1.00 46.88 112 SER A N 1
ATOM 902 C CA . SER A 1 112 ? 10.090 6.783 -18.524 1.00 46.88 112 SER A CA 1
ATOM 903 C C . SER A 1 112 ? 9.747 7.015 -17.046 1.00 46.88 112 SER A C 1
ATOM 905 O O . SER A 1 112 ? 9.437 8.138 -16.644 1.00 46.88 112 SER A O 1
ATOM 907 N N . LYS A 1 113 ? 9.822 5.962 -16.220 1.00 48.12 113 LYS A N 1
ATOM 908 C CA . LYS A 1 113 ? 9.535 6.026 -14.779 1.00 48.12 113 LYS A CA 1
ATOM 909 C C . LYS A 1 113 ? 10.684 6.665 -13.992 1.00 48.12 113 LYS A C 1
ATOM 911 O O . LYS A 1 113 ? 10.416 7.477 -13.115 1.00 48.12 113 LYS A O 1
ATOM 916 N N . GLU A 1 114 ? 11.940 6.390 -14.339 1.00 47.78 114 GLU A N 1
ATOM 917 C CA . GLU A 1 114 ? 13.121 7.099 -13.830 1.00 47.78 114 GLU A CA 1
ATOM 918 C C . GLU A 1 114 ? 13.054 8.589 -14.155 1.00 47.78 114 GLU A C 1
ATOM 920 O O . GLU A 1 114 ? 13.306 9.408 -13.277 1.00 47.78 114 GLU A O 1
ATOM 925 N N . LEU A 1 115 ? 12.674 8.954 -15.385 1.00 41.38 115 LEU A N 1
ATOM 926 C CA . LEU A 1 115 ? 12.443 10.347 -15.773 1.00 41.38 115 LEU A CA 1
ATOM 927 C C . LEU A 1 115 ? 11.353 11.003 -14.918 1.00 41.38 115 LEU A C 1
ATOM 929 O O . LEU A 1 115 ? 11.516 12.147 -14.499 1.00 41.38 115 LEU A O 1
ATOM 933 N N . TRP A 1 116 ? 10.263 10.288 -14.625 1.00 42.97 116 TRP A N 1
ATOM 934 C CA . TRP A 1 116 ? 9.193 10.787 -13.762 1.00 42.97 116 TRP A CA 1
ATOM 935 C C . TRP A 1 116 ? 9.654 10.947 -12.305 1.00 42.97 116 TRP A C 1
ATOM 937 O O . TRP A 1 116 ? 9.458 12.013 -11.727 1.00 42.97 116 TRP A O 1
ATOM 947 N N . VAL A 1 117 ? 10.333 9.953 -11.725 1.00 47.16 117 VAL A N 1
ATOM 948 C CA . VAL A 1 117 ? 10.842 10.006 -10.342 1.00 47.16 117 VAL A CA 1
ATOM 949 C C . VAL A 1 117 ? 11.931 11.074 -10.183 1.00 47.16 117 VAL A C 1
ATOM 951 O O . VAL A 1 117 ? 11.883 11.844 -9.224 1.00 47.16 117 VAL A O 1
ATOM 954 N N . LYS A 1 118 ? 12.860 11.194 -11.146 1.00 42.66 118 LYS A N 1
ATOM 955 C CA . LYS A 1 118 ? 13.858 12.279 -11.193 1.00 42.66 118 LYS A CA 1
ATOM 956 C C . LYS A 1 118 ? 13.191 13.653 -11.308 1.00 42.66 118 LYS A C 1
ATOM 958 O O . LYS A 1 118 ? 13.608 14.573 -10.613 1.00 42.66 118 LYS A O 1
ATOM 963 N N . ARG A 1 119 ? 12.138 13.797 -12.129 1.00 38.28 119 ARG A N 1
ATOM 964 C CA . ARG A 1 119 ? 11.374 15.056 -12.265 1.00 38.28 119 ARG A CA 1
ATOM 965 C C . ARG A 1 119 ? 10.628 15.460 -10.995 1.00 38.28 119 ARG A C 1
ATOM 967 O O . ARG A 1 119 ? 10.490 16.651 -10.754 1.00 38.28 119 ARG A O 1
ATOM 974 N N . HIS A 1 120 ? 10.154 14.503 -10.200 1.00 39.03 120 HIS A N 1
ATOM 975 C CA . HIS A 1 120 ? 9.303 14.779 -9.036 1.00 39.03 120 HIS A CA 1
ATOM 976 C C . HIS A 1 120 ? 10.057 14.755 -7.697 1.00 39.03 120 HIS A C 1
ATOM 978 O O . HIS A 1 120 ? 9.413 14.757 -6.653 1.00 39.03 120 HIS A O 1
ATOM 984 N N . GLN A 1 121 ? 11.400 14.729 -7.719 1.00 39.84 121 GLN A N 1
ATOM 985 C CA . GLN A 1 121 ? 12.281 14.781 -6.538 1.00 39.84 121 GLN A CA 1
ATOM 986 C C . GLN A 1 121 ? 11.885 13.826 -5.396 1.00 39.84 121 GLN A C 1
ATOM 988 O O . GLN A 1 121 ? 12.179 14.075 -4.226 1.00 39.84 121 GLN A O 1
ATOM 993 N N . ILE A 1 122 ? 11.236 12.703 -5.716 1.00 42.81 122 ILE A N 1
ATOM 994 C CA . ILE A 1 122 ? 10.943 11.676 -4.719 1.00 42.81 122 ILE A CA 1
ATOM 995 C C . ILE A 1 122 ? 12.296 11.059 -4.370 1.00 42.81 122 ILE A C 1
ATOM 997 O O . ILE A 1 122 ? 12.958 10.476 -5.228 1.00 42.81 122 ILE A O 1
ATOM 1001 N N . GLY A 1 123 ? 12.750 11.279 -3.135 1.00 32.19 123 GLY A N 1
ATOM 1002 C CA . GLY A 1 123 ? 14.107 10.968 -2.702 1.00 32.19 123 GLY A CA 1
ATOM 1003 C C . GLY A 1 123 ? 14.485 9.509 -2.956 1.00 32.19 123 GLY A C 1
ATOM 1004 O O . GLY A 1 123 ? 14.148 8.627 -2.173 1.00 32.19 123 GLY A O 1
ATOM 1005 N N . LEU A 1 124 ? 15.262 9.266 -4.012 1.00 41.03 124 LEU A N 1
ATOM 1006 C CA . LEU A 1 124 ? 15.900 7.984 -4.318 1.00 41.03 124 LEU A CA 1
ATOM 1007 C C . LEU A 1 124 ? 17.165 7.775 -3.464 1.00 41.03 124 LEU A C 1
ATOM 1009 O O . LEU A 1 124 ? 18.216 7.389 -3.974 1.00 41.03 124 LEU A O 1
ATOM 1013 N N . LYS A 1 125 ? 17.105 8.029 -2.150 1.00 31.83 125 LYS A N 1
ATOM 1014 C CA . LYS A 1 125 ? 18.179 7.571 -1.254 1.00 31.83 125 LYS A CA 1
ATOM 1015 C C . LYS A 1 125 ? 18.007 6.065 -1.054 1.00 31.83 125 LYS A C 1
ATOM 1017 O O . LYS A 1 125 ? 17.198 5.633 -0.241 1.00 31.83 125 LYS A O 1
ATOM 1022 N N . GLY A 1 126 ? 18.733 5.288 -1.857 1.00 33.06 126 GLY A N 1
ATOM 1023 C CA . GLY A 1 126 ? 18.752 3.821 -1.811 1.00 33.06 126 GLY A CA 1
ATOM 1024 C C . GLY A 1 126 ? 18.856 3.128 -3.173 1.00 33.06 126 GLY A C 1
ATOM 1025 O O . GLY A 1 126 ? 18.919 1.908 -3.214 1.00 33.06 126 GLY A O 1
ATOM 1026 N N . TRP A 1 127 ? 18.876 3.877 -4.280 1.00 34.94 127 TRP A N 1
ATOM 1027 C CA . TRP A 1 127 ? 19.062 3.336 -5.631 1.00 34.94 127 TRP A CA 1
ATOM 1028 C C . TRP A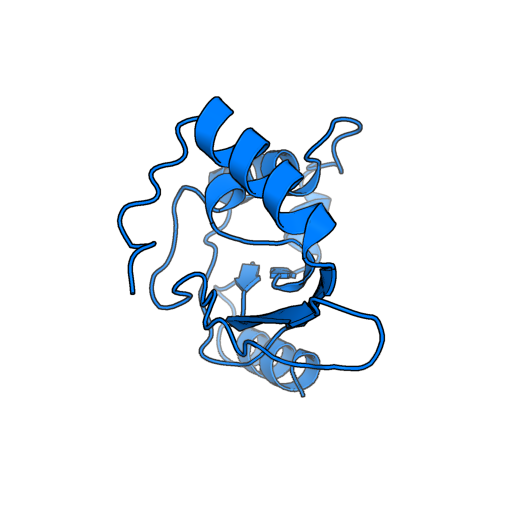 1 127 ? 20.514 3.478 -6.090 1.00 34.94 127 TRP A C 1
ATOM 1030 O O . TRP A 1 127 ? 20.786 4.262 -6.993 1.00 34.94 127 TRP A O 1
ATOM 1040 N N . ARG A 1 128 ? 21.453 2.765 -5.463 1.00 28.31 128 ARG A N 1
ATOM 1041 C CA . ARG A 1 128 ? 22.717 2.378 -6.108 1.00 28.31 128 ARG A CA 1
ATOM 1042 C C . ARG A 1 128 ? 23.192 1.045 -5.539 1.00 28.31 128 ARG A C 1
ATOM 1044 O O . ARG A 1 128 ? 23.325 0.940 -4.326 1.00 28.31 128 ARG A O 1
ATOM 1051 N N . GLU A 1 129 ? 23.388 0.138 -6.497 1.00 33.81 129 GLU A N 1
ATOM 1052 C CA . GLU A 1 129 ? 24.232 -1.071 -6.547 1.00 33.81 129 GLU A CA 1
ATOM 1053 C C . GLU A 1 129 ? 24.062 -2.133 -5.452 1.00 33.81 129 GLU A C 1
ATOM 1055 O O . GLU A 1 129 ? 24.450 -1.911 -4.288 1.00 33.81 129 GLU A O 1
#

Organism: NCBI:txid412755

Foldseek 3Di:
DQVVVVVVCCVVCVQAFKEFEWEFEFEDQDPPDGPDRPRPGLVLPDWDLQCLLRPDPQGMDGDPVLPVVPQDQDPDPPRSSVSVNVSSVPHIYHRDHDYRYYHYDYPVVVVVVVVVCVVVPSPPPPPDD

pLDDT: mean 73.63, std 20.12, range [28.31, 97.06]